Protein AF-A0A9X6BIX0-F1 (afdb_monomer_lite)

Radius of gyration: 17.44 Å; chains: 1; bounding box: 41×16×47 Å

Sequence (90 aa):
MAAAEKNIISKARASYASYTADDPAYLDDLEKDFAASANAWRTYRDTYCQAEPLVQGMSRNEQDALSTACKMSITRSRIAQLEQLAKSIP

Foldseek 3Di:
DDPLLVLLLVLCCVLVVVCCVVPVCVSVVVNVVSVVVVVVVVVVLQVVLQCQCVVVVDDPVCSVVSSVVSSVVVVVVVSVVSNVSSVPRD

InterPro domains:
  IPR009739 Lysozyme inhibitor LprI-like, N-terminal [PF07007] (14-82)

Secondary structure (DSSP, 8-state):
--HHHHHHHHHHHHHTGGGGGT-SSHHHHHHHHHHHHHHHHHHHHHHHHHHHHHHTT--TTTHHHHHHHHHHHHHHHHHHHHHHHHHH--

Organism: NCBI:txid487862

pLDDT: mean 89.79, std 8.16, range [66.62, 97.19]

Structure (mmCIF, N/CA/C/O backbone):
data_AF-A0A9X6BIX0-F1
#
_entry.id   AF-A0A9X6BIX0-F1
#
loop_
_atom_site.group_PDB
_atom_site.id
_atom_site.type_symbol
_atom_site.label_atom_id
_atom_site.label_alt_id
_atom_site.label_comp_id
_atom_site.label_asym_id
_atom_site.label_entity_id
_atom_site.label_seq_id
_atom_site.pdbx_PDB_ins_code
_atom_site.Cartn_x
_atom_site.Cartn_y
_atom_site.Cartn_z
_atom_site.occupancy
_atom_site.B_iso_or_equiv
_atom_site.auth_seq_id
_atom_site.auth_comp_id
_atom_site.auth_asym_id
_atom_site.auth_atom_id
_atom_site.pdbx_PDB_model_num
ATOM 1 N N . MET A 1 1 ? -1.515 8.951 -4.079 1.00 67.88 1 MET A N 1
ATOM 2 C CA . MET A 1 1 ? -0.350 8.088 -3.789 1.00 67.88 1 MET A CA 1
ATOM 3 C C . MET A 1 1 ? 0.533 8.776 -2.756 1.00 67.88 1 MET A C 1
ATOM 5 O O . MET A 1 1 ? 0.782 9.972 -2.906 1.00 67.88 1 MET A O 1
ATOM 9 N N . ALA A 1 2 ? 0.921 8.070 -1.695 1.00 84.12 2 ALA A N 1
ATOM 10 C CA . ALA A 1 2 ? 1.722 8.605 -0.590 1.00 84.12 2 ALA A CA 1
ATOM 11 C C . ALA A 1 2 ? 3.202 8.797 -0.984 1.00 84.12 2 ALA A C 1
ATOM 13 O O .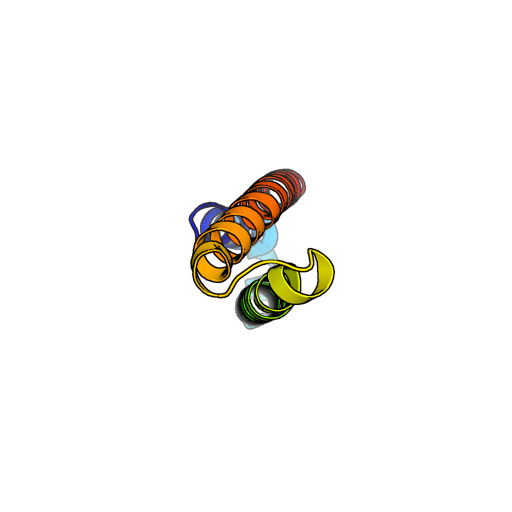 ALA A 1 2 ? 3.665 8.228 -1.970 1.00 84.12 2 ALA A O 1
ATOM 14 N N . ALA A 1 3 ? 3.963 9.584 -0.213 1.00 89.94 3 ALA A N 1
ATOM 15 C CA . ALA A 1 3 ? 5.370 9.877 -0.519 1.00 89.94 3 ALA A CA 1
ATOM 16 C C . ALA A 1 3 ? 6.257 8.615 -0.562 1.00 89.94 3 ALA A C 1
ATOM 18 O O . ALA A 1 3 ? 7.035 8.450 -1.499 1.00 89.94 3 ALA A O 1
ATOM 19 N N . ALA A 1 4 ? 6.093 7.695 0.397 1.00 92.06 4 ALA A N 1
ATOM 20 C CA . ALA A 1 4 ? 6.847 6.437 0.436 1.00 92.06 4 ALA A CA 1
ATOM 21 C C . ALA A 1 4 ? 6.564 5.535 -0.783 1.00 92.06 4 ALA A C 1
ATOM 23 O O . ALA A 1 4 ? 7.480 4.929 -1.329 1.00 92.06 4 ALA A O 1
ATOM 24 N N . GLU A 1 5 ? 5.316 5.503 -1.259 1.00 93.88 5 GLU A N 1
ATOM 25 C CA . GLU A 1 5 ? 4.913 4.760 -2.463 1.00 93.88 5 GLU A CA 1
ATOM 26 C C . GLU A 1 5 ? 5.573 5.337 -3.726 1.00 93.88 5 GLU A C 1
ATOM 28 O O . GLU A 1 5 ? 6.119 4.593 -4.535 1.00 93.88 5 GLU A O 1
ATOM 33 N N . LYS A 1 6 ? 5.600 6.672 -3.861 1.00 93.81 6 LYS A N 1
ATOM 34 C CA . LYS A 1 6 ? 6.286 7.347 -4.977 1.00 93.81 6 LYS A CA 1
ATOM 35 C C . LYS A 1 6 ? 7.792 7.076 -4.983 1.00 93.81 6 LYS A C 1
ATOM 37 O O . LYS A 1 6 ? 8.379 6.917 -6.048 1.00 93.81 6 LYS A O 1
ATOM 42 N N . ASN A 1 7 ? 8.415 7.022 -3.804 1.00 95.12 7 ASN A N 1
ATOM 43 C CA . ASN A 1 7 ? 9.838 6.709 -3.674 1.00 95.12 7 ASN A CA 1
ATOM 44 C C . ASN A 1 7 ? 10.156 5.290 -4.177 1.00 95.12 7 ASN A C 1
ATOM 46 O O . ASN A 1 7 ? 11.117 5.110 -4.917 1.00 95.12 7 ASN A O 1
ATOM 50 N N . ILE A 1 8 ? 9.321 4.302 -3.834 1.00 96.44 8 ILE A N 1
ATOM 51 C CA . ILE A 1 8 ? 9.455 2.917 -4.319 1.00 96.44 8 ILE A CA 1
ATOM 52 C C . ILE A 1 8 ? 9.406 2.870 -5.847 1.00 96.44 8 ILE A C 1
ATOM 54 O O . ILE A 1 8 ? 10.313 2.315 -6.457 1.00 96.44 8 ILE A O 1
ATOM 58 N N . ILE A 1 9 ? 8.391 3.488 -6.460 1.00 95.25 9 ILE A N 1
ATOM 59 C CA . ILE A 1 9 ? 8.235 3.505 -7.924 1.00 95.25 9 ILE A CA 1
ATOM 60 C C . ILE A 1 9 ? 9.436 4.176 -8.594 1.00 95.25 9 ILE A C 1
ATOM 62 O O . ILE A 1 9 ? 9.999 3.631 -9.539 1.00 95.25 9 ILE A O 1
ATOM 66 N N . SER A 1 10 ? 9.862 5.334 -8.083 1.00 94.88 10 SER A N 1
ATOM 67 C CA . SER A 1 10 ? 11.015 6.064 -8.620 1.00 94.88 10 SER A CA 1
ATOM 68 C C . SER A 1 10 ? 12.293 5.219 -8.582 1.00 94.88 10 SER A C 1
ATOM 70 O O . SER A 1 10 ? 12.988 5.095 -9.591 1.00 94.88 10 SER A O 1
ATOM 72 N N . LYS A 1 11 ? 12.569 4.572 -7.442 1.00 95.56 11 LYS A N 1
ATOM 73 C CA . LYS A 1 11 ? 13.712 3.666 -7.301 1.00 95.56 11 LYS A CA 1
ATOM 74 C C . LYS A 1 11 ? 13.615 2.470 -8.239 1.00 95.56 11 LYS A C 1
ATOM 76 O O . LYS A 1 11 ? 14.572 2.199 -8.946 1.00 95.56 11 LYS A O 1
ATOM 81 N N . ALA 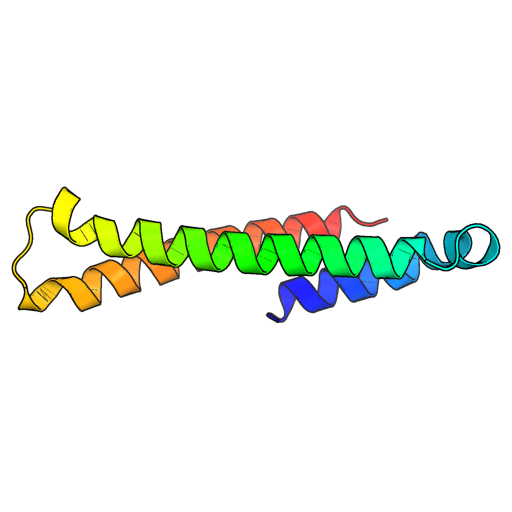A 1 12 ? 12.466 1.798 -8.292 1.00 94.38 12 ALA A N 1
ATOM 82 C CA . ALA A 1 12 ? 12.267 0.651 -9.173 1.00 94.38 12 ALA A CA 1
ATOM 83 C C . ALA A 1 12 ? 12.508 1.023 -10.644 1.00 94.38 12 ALA A C 1
ATOM 85 O O . ALA A 1 12 ? 13.215 0.308 -11.350 1.00 94.38 12 ALA A O 1
ATOM 86 N N . ARG A 1 13 ? 11.997 2.177 -11.094 1.00 93.94 13 ARG A N 1
ATOM 87 C CA . ARG A 1 13 ? 12.234 2.666 -12.459 1.00 93.94 13 ARG A CA 1
ATOM 88 C C . ARG A 1 13 ? 13.714 2.921 -12.740 1.00 93.94 13 ARG A C 1
ATOM 90 O O . ARG A 1 13 ? 14.166 2.612 -13.835 1.00 93.94 13 ARG A O 1
ATOM 97 N N . ALA A 1 14 ? 14.465 3.451 -11.776 1.00 94.06 14 ALA A N 1
ATOM 98 C CA . ALA A 1 14 ? 15.903 3.664 -11.929 1.00 94.06 14 ALA A CA 1
ATOM 99 C C . ALA A 1 14 ? 16.691 2.340 -11.945 1.00 94.06 14 ALA A C 1
ATOM 101 O O . ALA A 1 14 ? 17.489 2.113 -12.852 1.00 94.06 14 ALA A O 1
ATOM 102 N N . SER A 1 15 ? 16.446 1.454 -10.977 1.00 94.25 15 SER A N 1
ATOM 103 C CA . SER A 1 15 ? 17.215 0.215 -10.784 1.00 94.25 15 SER A CA 1
ATOM 104 C C . SER A 1 15 ? 16.939 -0.845 -11.849 1.00 94.25 15 SER A C 1
ATOM 106 O O . SER A 1 15 ? 17.792 -1.685 -12.126 1.00 94.25 15 SER A O 1
ATOM 108 N N . TYR A 1 16 ? 15.754 -0.816 -12.458 1.00 93.81 16 TYR A N 1
ATOM 109 C CA . TYR A 1 16 ? 15.301 -1.820 -13.421 1.00 93.81 16 TYR A CA 1
ATOM 110 C C . TYR A 1 16 ? 15.106 -1.239 -14.831 1.00 93.81 16 TYR A C 1
ATOM 112 O O . TYR A 1 16 ? 14.471 -1.867 -15.676 1.00 93.81 16 TYR A O 1
ATOM 120 N N . ALA A 1 17 ? 15.674 -0.060 -15.113 1.00 90.50 17 ALA A N 1
ATOM 121 C CA . ALA A 1 17 ? 15.573 0.595 -16.418 1.00 90.50 17 ALA A CA 1
ATOM 122 C C . ALA A 1 17 ? 16.062 -0.291 -17.578 1.00 90.50 17 ALA A C 1
ATOM 124 O O . ALA A 1 17 ? 15.527 -0.199 -18.680 1.00 90.50 17 ALA A O 1
ATOM 125 N N . SER A 1 18 ? 17.039 -1.175 -17.338 1.00 91.44 18 SER A N 1
ATOM 126 C CA . SER A 1 18 ? 17.594 -2.069 -18.364 1.00 91.44 18 SER A CA 1
ATOM 127 C C . SER A 1 18 ? 16.566 -3.028 -18.963 1.00 91.44 18 SER A C 1
ATOM 129 O O . SER A 1 18 ? 16.699 -3.384 -20.127 1.00 91.44 18 SER A O 1
ATOM 131 N N . TYR A 1 19 ? 15.528 -3.412 -18.213 1.00 90.25 19 TYR A N 1
ATOM 132 C CA . TYR A 1 19 ? 14.490 -4.314 -18.719 1.00 90.25 19 TYR A CA 1
ATOM 133 C C . TYR A 1 19 ? 13.601 -3.665 -19.782 1.00 90.25 19 TYR A C 1
ATOM 135 O O . TYR A 1 19 ? 13.017 -4.383 -20.579 1.00 90.25 19 TYR A O 1
ATOM 143 N N . THR A 1 20 ? 13.543 -2.330 -19.864 1.00 85.62 20 THR A N 1
ATOM 144 C CA . THR A 1 20 ? 12.692 -1.630 -20.848 1.00 85.62 20 THR A CA 1
ATOM 145 C C . THR A 1 20 ? 13.083 -1.880 -22.304 1.00 85.62 20 THR A C 1
ATOM 147 O O . THR A 1 20 ? 12.258 -1.676 -23.192 1.00 85.62 20 THR A O 1
ATOM 150 N N . ALA A 1 21 ? 14.320 -2.315 -22.560 1.00 86.50 21 ALA A N 1
ATOM 151 C CA . ALA A 1 21 ? 14.779 -2.652 -23.904 1.00 86.50 21 ALA A CA 1
ATOM 152 C C . ALA A 1 21 ? 14.172 -3.971 -24.412 1.00 86.50 21 ALA A C 1
ATOM 154 O O . ALA A 1 21 ? 13.820 -4.064 -25.587 1.00 86.50 21 ALA A O 1
ATOM 155 N N . ASP A 1 22 ? 14.027 -4.956 -23.522 1.00 90.44 22 ASP A N 1
ATOM 156 C CA . ASP A 1 22 ? 13.569 -6.309 -23.857 1.00 90.44 22 ASP A CA 1
ATOM 157 C C . ASP A 1 22 ? 12.082 -6.521 -23.522 1.00 90.44 22 ASP A C 1
ATOM 159 O O . ASP A 1 22 ? 11.390 -7.281 -24.198 1.00 90.44 22 ASP A O 1
ATOM 163 N N . ASP A 1 23 ? 11.580 -5.818 -22.506 1.00 91.00 23 ASP A N 1
ATOM 164 C CA . ASP A 1 23 ? 10.185 -5.808 -22.071 1.00 91.00 23 ASP A CA 1
ATOM 165 C C . ASP A 1 23 ? 9.746 -4.368 -21.726 1.00 91.00 23 ASP A C 1
ATOM 167 O O . ASP A 1 23 ? 9.859 -3.911 -20.581 1.00 91.00 23 ASP A O 1
ATOM 171 N N . PRO A 1 24 ? 9.248 -3.614 -22.724 1.00 85.62 24 PRO A N 1
ATOM 172 C CA . PRO A 1 24 ? 8.847 -2.222 -22.539 1.00 85.62 24 PRO A CA 1
ATOM 173 C C . PRO A 1 24 ? 7.680 -2.026 -21.563 1.00 85.62 24 PRO A C 1
ATOM 175 O O . PRO A 1 24 ? 7.538 -0.935 -21.012 1.00 85.62 24 PRO A O 1
ATOM 178 N N . ALA A 1 25 ? 6.841 -3.049 -21.357 1.00 93.00 25 ALA A N 1
ATOM 179 C CA . ALA A 1 25 ? 5.656 -2.966 -20.501 1.00 93.00 25 ALA A CA 1
ATOM 180 C C . ALA A 1 25 ? 5.953 -3.330 -19.040 1.00 93.00 25 ALA A C 1
ATOM 182 O O . ALA A 1 25 ? 5.246 -2.869 -18.145 1.00 93.00 25 ALA A O 1
ATOM 183 N N . TYR A 1 26 ? 7.025 -4.087 -18.785 1.00 91.44 26 TYR A N 1
ATOM 184 C CA . TYR A 1 26 ? 7.388 -4.613 -17.467 1.00 91.44 26 TYR A CA 1
ATOM 185 C C . TYR A 1 26 ? 7.271 -3.601 -16.319 1.00 91.44 26 TYR A C 1
ATOM 187 O O . TYR A 1 26 ? 6.618 -3.858 -15.308 1.00 91.44 26 TYR A O 1
ATOM 195 N N . LEU A 1 27 ? 7.897 -2.427 -16.460 1.00 92.31 27 LEU A N 1
ATOM 196 C CA . LEU A 1 27 ? 7.897 -1.414 -15.400 1.00 92.31 27 LEU A CA 1
ATOM 197 C C . LEU A 1 27 ? 6.519 -0.790 -15.172 1.00 92.31 27 LEU A C 1
ATOM 199 O O . LEU A 1 27 ? 6.176 -0.474 -14.031 1.00 92.31 27 LEU A O 1
ATOM 203 N N . ASP A 1 28 ? 5.745 -0.608 -16.239 1.00 93.81 28 ASP A N 1
ATOM 204 C CA . ASP A 1 28 ? 4.408 -0.028 -16.156 1.00 93.81 28 ASP A CA 1
ATOM 205 C C . ASP A 1 28 ? 3.420 -1.025 -15.530 1.00 93.81 28 ASP A C 1
ATOM 207 O O . ASP A 1 28 ? 2.603 -0.634 -14.690 1.00 93.81 28 ASP A O 1
ATOM 211 N N . ASP A 1 29 ? 3.545 -2.316 -15.851 1.00 94.94 29 ASP A N 1
ATOM 212 C CA . ASP A 1 29 ? 2.756 -3.386 -15.238 1.00 94.94 29 ASP A CA 1
ATOM 213 C C . ASP A 1 29 ? 3.078 -3.539 -13.744 1.00 94.94 29 ASP A C 1
ATOM 215 O O . ASP A 1 29 ? 2.165 -3.573 -12.914 1.00 94.94 29 ASP A O 1
ATOM 219 N N . LEU A 1 30 ? 4.360 -3.512 -13.360 1.00 93.75 30 LEU A N 1
ATOM 220 C CA . LEU A 1 30 ? 4.753 -3.526 -11.947 1.00 93.75 30 LEU A CA 1
ATOM 221 C C . LEU A 1 3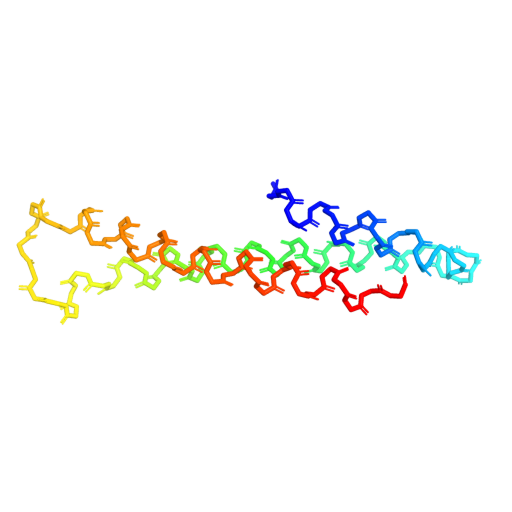0 ? 4.233 -2.306 -11.175 1.00 93.75 30 LEU A C 1
ATOM 223 O O . LEU A 1 30 ? 3.790 -2.435 -10.029 1.00 93.75 30 LEU A O 1
ATOM 227 N N . GLU A 1 31 ? 4.274 -1.115 -11.777 1.00 94.94 31 GLU A N 1
ATOM 228 C CA . GLU A 1 31 ? 3.722 0.092 -11.159 1.00 94.94 31 GLU A CA 1
ATOM 229 C C . GLU A 1 31 ? 2.202 -0.020 -10.979 1.00 94.94 31 GLU A C 1
ATOM 231 O O . GLU A 1 31 ? 1.672 0.334 -9.918 1.00 94.94 31 GLU A O 1
ATOM 236 N N . LYS A 1 32 ? 1.500 -0.559 -11.980 1.00 96.06 32 LYS A N 1
ATOM 237 C CA . LYS A 1 32 ? 0.057 -0.802 -11.928 1.00 96.06 32 LYS A CA 1
ATOM 238 C C . LYS A 1 32 ? -0.309 -1.787 -10.820 1.00 96.06 32 LYS A C 1
ATOM 240 O O . LYS A 1 32 ? -1.216 -1.497 -10.033 1.00 96.06 32 LYS A O 1
ATOM 245 N N . ASP A 1 33 ? 0.411 -2.897 -10.706 1.00 95.75 33 ASP A N 1
ATOM 246 C CA . ASP A 1 33 ? 0.194 -3.897 -9.658 1.00 95.75 33 ASP A CA 1
ATOM 247 C C . ASP A 1 33 ? 0.487 -3.329 -8.266 1.00 95.75 33 ASP A C 1
ATOM 249 O O . ASP A 1 33 ? -0.283 -3.529 -7.318 1.00 95.75 33 ASP A O 1
ATOM 253 N N . PHE A 1 34 ? 1.551 -2.534 -8.134 1.00 95.81 34 PHE A N 1
ATOM 254 C CA . PHE A 1 34 ? 1.868 -1.852 -6.884 1.00 95.81 34 PHE A CA 1
ATOM 255 C C . PHE A 1 34 ? 0.779 -0.841 -6.489 1.00 95.81 34 PHE A C 1
ATOM 257 O O . PHE A 1 34 ? 0.364 -0.789 -5.326 1.00 95.81 34 PHE A O 1
ATOM 264 N N . ALA A 1 35 ? 0.253 -0.073 -7.447 1.00 95.31 35 ALA A N 1
ATOM 265 C CA . ALA A 1 35 ? -0.849 0.855 -7.214 1.00 95.31 35 ALA A CA 1
ATOM 266 C C . ALA A 1 35 ? -2.148 0.129 -6.820 1.00 95.31 35 ALA A C 1
ATOM 268 O O . ALA A 1 35 ? -2.842 0.565 -5.893 1.00 95.31 35 ALA A O 1
ATOM 269 N N . ALA A 1 36 ? -2.461 -0.995 -7.473 1.00 96.75 36 ALA A N 1
ATOM 270 C CA . ALA A 1 36 ? -3.602 -1.841 -7.130 1.00 96.75 36 ALA A CA 1
ATOM 271 C C . ALA A 1 36 ? -3.476 -2.398 -5.702 1.00 96.75 36 ALA A C 1
ATOM 273 O O . ALA A 1 36 ? -4.412 -2.282 -4.907 1.00 96.75 36 ALA A O 1
ATOM 274 N N . SER A 1 37 ? -2.293 -2.898 -5.336 1.00 95.88 37 SER A N 1
ATOM 275 C CA . SER A 1 37 ? -1.976 -3.361 -3.980 1.00 95.88 37 SER A CA 1
ATOM 276 C C . SER A 1 37 ? -2.130 -2.250 -2.934 1.00 95.88 37 SER A C 1
ATOM 278 O O . SER A 1 37 ? -2.752 -2.448 -1.886 1.00 95.88 37 SER A O 1
ATOM 280 N N . ALA A 1 38 ? -1.645 -1.038 -3.226 1.00 95.38 38 ALA A N 1
ATOM 281 C CA . ALA A 1 38 ? -1.802 0.112 -2.337 1.00 95.38 38 ALA A CA 1
ATOM 282 C C . ALA A 1 38 ? -3.278 0.485 -2.113 1.00 95.38 38 ALA A C 1
ATOM 284 O O . ALA A 1 38 ? -3.666 0.843 -0.998 1.00 95.38 38 ALA A O 1
ATOM 285 N N . ASN A 1 39 ? -4.115 0.389 -3.148 1.00 95.69 39 ASN A N 1
ATOM 286 C CA . ASN A 1 39 ? -5.554 0.620 -3.029 1.00 95.69 39 ASN A CA 1
ATOM 287 C C . ASN A 1 39 ? -6.244 -0.472 -2.205 1.00 95.69 39 ASN A C 1
ATOM 289 O O . ASN A 1 39 ? -6.975 -0.140 -1.274 1.00 95.69 39 ASN A O 1
ATOM 293 N N . ALA A 1 40 ? -5.950 -1.747 -2.475 1.00 97.19 40 ALA A N 1
ATOM 294 C CA . ALA A 1 40 ? -6.485 -2.868 -1.705 1.00 97.19 40 ALA A CA 1
ATOM 295 C C . ALA A 1 40 ? -6.139 -2.752 -0.211 1.00 97.19 40 ALA A C 1
ATOM 297 O O . ALA A 1 40 ? -6.993 -2.961 0.651 1.00 97.19 40 ALA A O 1
ATOM 298 N N . TRP A 1 41 ? -4.913 -2.327 0.109 1.00 96.56 41 TRP A N 1
ATOM 299 C CA . TRP A 1 41 ? -4.508 -2.072 1.490 1.00 96.56 41 TRP A CA 1
ATOM 300 C C . TRP A 1 41 ? -5.323 -0.950 2.155 1.00 96.56 41 TRP A C 1
ATOM 302 O O . TRP A 1 41 ? -5.706 -1.089 3.317 1.00 96.56 41 TRP A O 1
ATOM 312 N N . ARG A 1 42 ? -5.621 0.153 1.446 1.00 95.81 42 ARG A N 1
ATOM 313 C CA . ARG A 1 42 ? -6.464 1.237 1.993 1.00 95.81 42 ARG A CA 1
ATOM 314 C C . ARG A 1 42 ? -7.871 0.737 2.303 1.00 95.81 42 ARG A C 1
ATOM 316 O O . ARG A 1 42 ? -8.370 1.022 3.388 1.00 95.81 42 ARG A O 1
ATOM 323 N N . THR A 1 43 ? -8.462 -0.042 1.395 1.00 96.38 43 THR A N 1
ATOM 324 C CA . THR A 1 43 ? -9.767 -0.680 1.609 1.00 96.38 43 THR A CA 1
ATOM 325 C C . THR A 1 43 ? -9.737 -1.585 2.836 1.00 96.38 43 THR A C 1
ATOM 327 O O . THR A 1 43 ? -10.567 -1.420 3.724 1.00 96.38 43 THR A O 1
ATOM 330 N N . TYR A 1 44 ? -8.736 -2.466 2.943 1.00 95.38 44 TYR A N 1
ATOM 331 C CA . TYR A 1 44 ? -8.555 -3.318 4.119 1.00 95.38 44 TYR A CA 1
ATOM 332 C C . TYR A 1 44 ? -8.464 -2.501 5.412 1.00 95.38 44 TYR A C 1
ATOM 334 O O . TYR A 1 44 ? 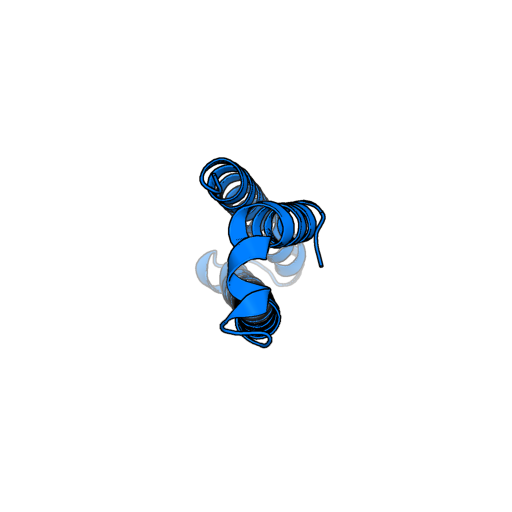-9.199 -2.776 6.355 1.00 95.38 44 TYR A O 1
ATOM 342 N N . ARG A 1 45 ? -7.602 -1.475 5.458 1.00 95.69 45 ARG A N 1
ATOM 343 C CA . ARG A 1 45 ? -7.431 -0.610 6.635 1.00 95.69 45 ARG A CA 1
ATOM 344 C C . ARG A 1 45 ? -8.759 0.011 7.055 1.00 95.69 45 ARG A C 1
ATOM 346 O O . ARG A 1 45 ? -9.074 0.038 8.241 1.00 95.69 45 ARG A O 1
ATOM 353 N N . ASP A 1 46 ? -9.505 0.548 6.096 1.00 93.94 46 ASP A N 1
ATOM 354 C CA . ASP A 1 46 ? -10.741 1.258 6.395 1.00 93.94 46 ASP A CA 1
ATOM 355 C C . ASP A 1 46 ? -11.828 0.305 6.899 1.00 93.94 46 ASP A C 1
ATOM 357 O O . ASP A 1 46 ? -12.444 0.610 7.919 1.00 93.94 46 ASP A O 1
ATOM 361 N N . THR A 1 47 ? -11.993 -0.867 6.279 1.00 92.19 47 THR A N 1
ATOM 362 C CA . THR A 1 47 ? -12.936 -1.898 6.742 1.00 92.19 47 THR A CA 1
ATOM 363 C C . THR A 1 47 ? -12.533 -2.482 8.096 1.00 92.19 47 THR A C 1
ATOM 365 O O . THR A 1 47 ? -13.375 -2.606 8.981 1.00 92.19 47 THR A O 1
ATOM 368 N N . TYR A 1 48 ? -11.248 -2.791 8.292 1.00 91.06 48 TYR A N 1
ATOM 369 C CA . TYR A 1 48 ? -10.727 -3.304 9.560 1.00 91.06 48 TYR A CA 1
ATOM 370 C C . TYR A 1 48 ? -10.995 -2.313 10.699 1.00 91.06 48 TYR A C 1
ATOM 372 O O . TYR A 1 48 ? -11.586 -2.668 11.714 1.00 91.06 48 TYR A O 1
ATOM 380 N N . CYS A 1 49 ? -10.643 -1.040 10.507 1.00 91.38 49 CYS A N 1
ATOM 381 C CA . CYS A 1 49 ? -10.808 -0.036 11.555 1.00 91.38 49 CYS A CA 1
ATOM 382 C C . CYS A 1 49 ? -12.263 0.375 11.802 1.00 91.38 49 CYS A C 1
ATOM 384 O O . CYS A 1 49 ? -12.560 0.867 12.884 1.00 91.38 49 CYS A O 1
ATOM 386 N N . GLN A 1 50 ? -13.169 0.174 10.842 1.00 88.12 50 GLN A N 1
ATOM 387 C CA . GLN A 1 50 ? -14.610 0.337 11.069 1.00 88.12 50 GLN A CA 1
ATOM 388 C C . GLN A 1 50 ? -15.191 -0.748 11.984 1.00 88.12 50 GLN A C 1
ATOM 390 O O . GLN A 1 50 ? -16.199 -0.502 12.641 1.00 88.12 50 GLN A O 1
ATOM 395 N N . ALA A 1 51 ? -14.572 -1.930 12.043 1.00 85.75 51 ALA A N 1
ATOM 396 C CA . ALA A 1 51 ? -14.985 -3.001 12.946 1.00 85.75 51 ALA A CA 1
ATOM 397 C C . ALA A 1 51 ? -14.447 -2.820 14.379 1.00 85.75 51 ALA A C 1
ATOM 399 O O . ALA A 1 51 ? -14.994 -3.403 15.313 1.00 85.75 51 ALA A O 1
ATOM 400 N N . GLU A 1 52 ? -13.417 -1.989 14.574 1.00 81.25 52 GLU A N 1
ATOM 401 C CA . GLU A 1 52 ? -12.764 -1.766 15.873 1.00 81.25 52 GLU A CA 1
ATOM 402 C C . GLU A 1 52 ? -13.746 -1.384 17.002 1.00 81.25 52 GLU A C 1
ATOM 404 O O . GLU A 1 52 ? -13.680 -1.989 18.076 1.00 81.25 52 GLU A O 1
ATOM 409 N N . PRO A 1 53 ? -14.711 -0.460 16.805 1.00 80.75 53 PRO A N 1
ATOM 410 C CA . PRO A 1 53 ? -15.617 -0.076 17.885 1.00 80.75 53 PRO A CA 1
ATOM 411 C C . PRO A 1 53 ? -16.569 -1.198 18.320 1.00 80.75 53 PRO A C 1
ATOM 413 O O . PRO A 1 53 ? -16.975 -1.230 19.482 1.00 80.75 53 PRO A O 1
ATOM 416 N N . LEU A 1 54 ? -16.907 -2.123 17.409 1.00 79.06 54 LEU A N 1
ATOM 417 C CA . LEU A 1 54 ? -17.707 -3.308 17.732 1.00 79.06 54 LEU A CA 1
ATOM 418 C C . LEU A 1 54 ? -16.934 -4.239 18.672 1.00 79.06 54 LEU A C 1
ATOM 420 O O . LEU A 1 54 ? -17.494 -4.717 19.653 1.00 79.06 54 LEU A O 1
ATOM 424 N N . VAL A 1 55 ? -15.648 -4.470 18.391 1.00 77.06 55 VAL A N 1
ATOM 425 C CA . VAL A 1 55 ? -14.78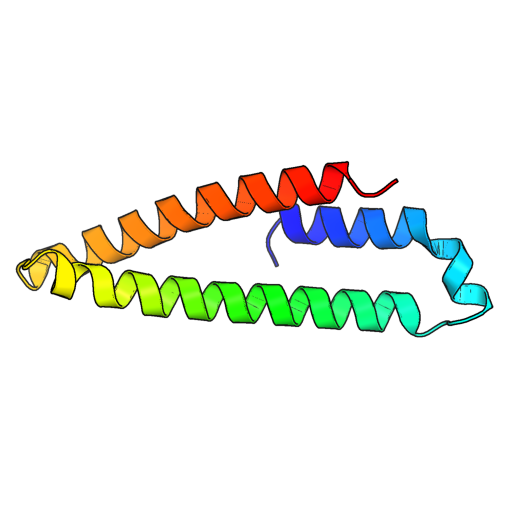4 -5.352 19.193 1.00 77.06 55 VAL A CA 1
ATOM 426 C C . VAL A 1 55 ? -14.505 -4.759 20.576 1.00 77.06 55 VAL A C 1
ATOM 428 O O . VAL A 1 55 ? -14.429 -5.499 21.553 1.00 77.06 55 VAL A O 1
ATOM 431 N N . GLN A 1 56 ? -14.396 -3.432 20.680 1.00 76.19 56 GLN A N 1
ATOM 432 C CA . GLN A 1 56 ? -14.126 -2.751 21.951 1.00 76.19 56 GLN A CA 1
ATOM 433 C C . GLN A 1 56 ? -15.383 -2.426 22.785 1.00 76.19 56 GLN A C 1
ATOM 435 O O . GLN A 1 56 ? -15.251 -1.930 23.900 1.00 76.19 56 GLN A O 1
ATOM 440 N N . GLY A 1 57 ? -16.596 -2.709 22.288 1.00 69.38 57 GLY A N 1
ATOM 441 C CA . GLY A 1 57 ? -17.842 -2.553 23.055 1.00 69.38 57 GLY A CA 1
ATOM 442 C C . GLY A 1 57 ? -18.194 -1.105 23.427 1.00 69.38 57 GLY A C 1
ATOM 443 O O . GLY A 1 57 ? -18.682 -0.858 24.528 1.00 69.38 57 GLY A O 1
ATOM 444 N N . MET A 1 58 ? -17.933 -0.143 22.535 1.00 66.75 58 MET A N 1
ATOM 445 C CA . MET A 1 58 ? -18.005 1.297 22.839 1.00 66.75 58 MET A CA 1
ATOM 446 C C . MET A 1 58 ? -19.295 1.998 22.384 1.00 66.75 58 MET A C 1
ATOM 448 O O . MET A 1 58 ? -19.993 1.568 21.459 1.00 66.75 58 MET A O 1
ATOM 452 N N . SER A 1 59 ? -19.589 3.134 23.029 1.00 67.31 59 SER A N 1
ATOM 453 C CA . SER A 1 59 ? -20.737 3.983 22.704 1.00 67.31 59 SER A CA 1
ATOM 454 C C . SER A 1 59 ? -20.588 4.637 21.324 1.00 67.31 59 SER A C 1
ATOM 456 O O . SER A 1 59 ? -19.479 4.884 20.849 1.00 67.31 59 SER A O 1
ATOM 458 N N . ARG A 1 60 ? -21.713 4.970 20.670 1.00 66.62 60 ARG A N 1
ATOM 459 C CA . ARG A 1 60 ? -21.731 5.575 19.321 1.00 66.62 60 ARG A CA 1
ATOM 460 C C . ARG A 1 60 ? -20.909 6.865 19.210 1.00 66.62 60 ARG A C 1
ATOM 462 O O . ARG A 1 60 ? -20.370 7.146 18.147 1.00 66.62 60 ARG A O 1
ATOM 469 N N . ASN A 1 61 ? -20.779 7.603 20.309 1.00 70.69 61 ASN A N 1
ATOM 470 C CA . ASN A 1 61 ? -20.091 8.892 20.354 1.00 70.69 61 ASN A CA 1
ATOM 471 C C . ASN A 1 61 ? -18.557 8.763 20.324 1.00 70.69 61 ASN A C 1
ATOM 473 O O . ASN A 1 61 ? -17.871 9.742 20.048 1.00 70.69 61 ASN A O 1
ATOM 477 N N . GLU A 1 62 ? -18.013 7.571 20.583 1.00 71.56 62 GLU A N 1
ATOM 478 C CA . GLU A 1 62 ? -16.565 7.325 20.666 1.00 71.56 62 GLU A CA 1
ATOM 479 C C . GLU A 1 62 ? -16.031 6.511 19.470 1.00 71.56 62 GLU A C 1
ATOM 481 O O . GLU A 1 62 ? -14.820 6.335 19.309 1.00 71.56 62 GLU A O 1
ATOM 486 N N . GLN A 1 63 ? -16.929 6.039 18.595 1.00 73.12 63 GLN A N 1
ATOM 487 C CA . GLN A 1 63 ? -16.605 5.159 17.463 1.00 73.12 63 GLN A CA 1
ATOM 488 C C . GLN A 1 63 ? -15.663 5.818 16.449 1.00 73.12 63 GLN A C 1
ATOM 490 O O . GLN A 1 63 ? -14.741 5.169 15.943 1.00 73.12 63 GLN A O 1
ATOM 495 N N . ASP A 1 64 ? -15.856 7.111 16.179 1.00 76.69 64 ASP A N 1
ATOM 496 C CA . ASP A 1 64 ? -15.044 7.857 15.213 1.00 76.69 64 ASP A CA 1
ATOM 497 C C . ASP A 1 64 ? -13.605 8.052 15.707 1.00 76.69 64 ASP A C 1
ATOM 499 O O . ASP A 1 64 ? -12.651 7.943 14.927 1.00 76.69 64 ASP A O 1
ATOM 503 N N . ALA A 1 65 ? -13.432 8.277 17.015 1.00 80.56 65 ALA A N 1
ATOM 504 C CA . ALA A 1 65 ? -12.121 8.436 17.635 1.00 80.56 65 ALA A CA 1
ATOM 505 C C . ALA A 1 65 ? -11.312 7.130 17.568 1.00 80.56 65 ALA A C 1
ATOM 507 O O . ALA A 1 65 ? -10.150 7.155 17.154 1.00 80.56 65 ALA A O 1
ATOM 508 N N . LEU A 1 66 ? -11.931 5.983 17.877 1.00 79.50 66 LEU A N 1
ATOM 509 C CA . LEU A 1 66 ? -11.282 4.671 17.763 1.00 79.50 66 LEU A CA 1
ATOM 510 C C . LEU A 1 66 ? -10.941 4.305 16.321 1.00 79.50 66 LEU A C 1
ATOM 512 O O . LEU A 1 66 ? -9.811 3.908 16.034 1.00 79.50 66 LEU A O 1
ATOM 516 N N . SER A 1 67 ? -11.892 4.479 15.402 1.00 85.50 67 SER A N 1
ATOM 517 C CA . SER A 1 67 ? -11.674 4.181 13.984 1.00 85.50 67 SER A CA 1
ATOM 518 C C . SER A 1 67 ? -10.512 5.009 13.429 1.00 85.50 67 SER A C 1
ATOM 520 O O . SER A 1 67 ? -9.677 4.509 12.672 1.00 85.50 67 SER A O 1
ATOM 522 N N . THR A 1 68 ? -10.409 6.274 13.843 1.00 88.44 68 THR A N 1
ATOM 523 C CA . THR A 1 68 ? -9.305 7.166 13.468 1.00 88.44 68 THR A CA 1
ATOM 524 C C . THR A 1 68 ? -7.982 6.729 14.095 1.00 88.44 68 THR A C 1
ATOM 526 O O . THR A 1 68 ? -6.979 6.624 13.383 1.00 88.44 68 THR A O 1
ATOM 529 N N . ALA A 1 69 ? -7.965 6.413 15.392 1.00 89.56 69 ALA A N 1
ATOM 530 C CA . ALA A 1 69 ? -6.770 5.939 16.088 1.00 89.56 69 ALA A CA 1
ATOM 531 C C . ALA A 1 69 ? -6.227 4.634 15.476 1.00 89.56 69 ALA A C 1
ATOM 533 O O . ALA A 1 69 ? -5.026 4.526 15.205 1.00 89.56 69 ALA A O 1
ATOM 534 N N . CYS A 1 70 ? -7.112 3.685 15.157 1.00 91.50 70 CYS A N 1
ATOM 535 C CA . CYS A 1 70 ? -6.778 2.458 14.437 1.00 91.50 70 CYS A CA 1
ATOM 536 C C . CYS A 1 70 ? -6.142 2.766 13.073 1.00 91.50 70 CYS A C 1
ATOM 538 O O . CYS A 1 70 ? -5.039 2.293 12.775 1.00 91.50 70 CYS A O 1
ATOM 540 N N . LYS A 1 71 ? -6.777 3.629 12.262 1.00 94.38 71 LYS A N 1
ATOM 541 C CA . LYS A 1 71 ? -6.258 4.007 10.936 1.00 94.38 71 LYS A CA 1
ATOM 542 C C . LYS A 1 71 ? -4.869 4.623 11.038 1.00 94.38 71 LYS A C 1
ATOM 544 O O . LYS A 1 71 ? -4.004 4.293 10.225 1.00 94.38 71 LYS A O 1
ATOM 549 N N . MET A 1 72 ? -4.636 5.489 12.025 1.00 92.81 72 MET A N 1
ATOM 550 C CA . MET A 1 72 ? -3.327 6.102 12.267 1.00 92.81 72 MET A CA 1
ATOM 551 C C . MET A 1 72 ? -2.268 5.059 12.634 1.00 92.81 72 MET A C 1
ATOM 553 O O . MET A 1 72 ? -1.183 5.077 12.051 1.00 92.81 72 MET A O 1
ATOM 557 N N . SER A 1 73 ? -2.581 4.141 13.553 1.00 93.00 73 SER A N 1
ATOM 558 C CA . SER A 1 73 ? -1.663 3.082 13.992 1.00 93.00 73 SER A CA 1
ATOM 559 C C . SER A 1 73 ? -1.224 2.188 12.825 1.00 93.00 73 SER A C 1
ATOM 561 O O . SER A 1 73 ? -0.031 2.070 12.528 1.00 93.00 73 SER A O 1
ATOM 563 N N . ILE A 1 74 ? -2.190 1.650 12.075 1.00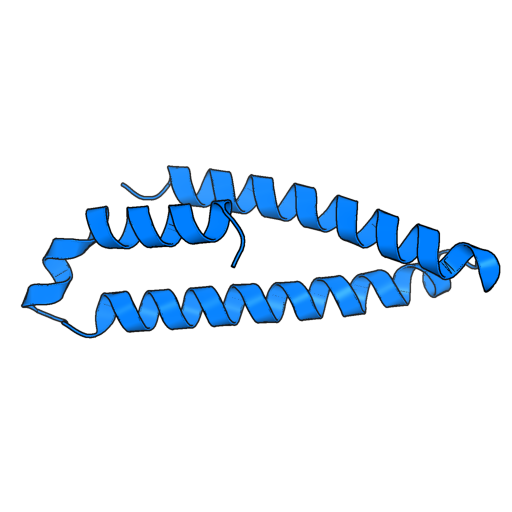 94.62 74 ILE A N 1
ATOM 564 C CA . ILE A 1 74 ? -1.920 0.756 10.940 1.00 94.62 74 ILE A CA 1
ATOM 565 C C . ILE A 1 74 ? -1.203 1.503 9.808 1.00 94.62 74 ILE A C 1
ATOM 567 O O . ILE A 1 74 ? -0.290 0.960 9.185 1.00 94.62 74 ILE A O 1
ATOM 571 N N . THR A 1 75 ? -1.554 2.770 9.561 1.00 95.44 75 THR A N 1
ATOM 572 C CA . THR A 1 75 ? -0.873 3.584 8.542 1.00 95.44 75 THR A CA 1
ATOM 573 C C . THR A 1 75 ? 0.592 3.835 8.902 1.00 95.44 75 THR A C 1
ATOM 575 O O . THR A 1 75 ? 1.444 3.727 8.023 1.00 95.44 75 THR A O 1
ATOM 578 N N . ARG A 1 76 ? 0.923 4.102 10.175 1.00 95.00 76 ARG A N 1
ATOM 579 C CA . ARG A 1 76 ? 2.326 4.243 10.613 1.00 95.00 76 ARG A CA 1
ATOM 580 C C . ARG A 1 76 ? 3.122 2.961 10.380 1.00 95.00 76 ARG A C 1
ATOM 582 O O . ARG A 1 76 ? 4.216 3.026 9.827 1.00 95.00 76 ARG A O 1
ATOM 589 N N . SER A 1 77 ? 2.553 1.806 10.735 1.00 94.94 77 SER A N 1
ATOM 590 C CA . SER A 1 77 ? 3.187 0.506 10.471 1.00 94.94 77 SER A CA 1
ATOM 591 C C . SER A 1 77 ? 3.425 0.291 8.973 1.00 94.94 77 SER A C 1
ATOM 593 O O . SER A 1 77 ? 4.520 -0.094 8.561 1.00 94.94 77 SER A O 1
ATOM 595 N N . ARG A 1 78 ? 2.439 0.629 8.132 1.00 96.00 78 ARG A N 1
ATOM 596 C CA . ARG A 1 78 ? 2.576 0.517 6.677 1.00 96.00 78 ARG A CA 1
ATOM 597 C C . ARG A 1 78 ? 3.666 1.425 6.117 1.00 96.00 78 ARG A C 1
ATOM 599 O O . ARG A 1 78 ? 4.408 0.979 5.250 1.00 96.00 78 ARG A O 1
ATOM 606 N N . ILE A 1 79 ? 3.784 2.663 6.597 1.00 95.19 79 ILE A N 1
ATOM 607 C CA . ILE A 1 79 ? 4.849 3.580 6.161 1.00 95.19 79 ILE A CA 1
ATOM 608 C C . ILE A 1 79 ? 6.224 2.967 6.449 1.00 95.19 79 ILE A C 1
ATOM 610 O O . ILE A 1 79 ? 7.037 2.889 5.533 1.00 95.19 79 ILE A O 1
ATOM 614 N N . ALA A 1 80 ? 6.449 2.439 7.656 1.00 94.81 80 ALA A N 1
ATOM 615 C CA . ALA A 1 80 ? 7.715 1.791 8.005 1.00 94.81 80 ALA A CA 1
ATOM 616 C C . ALA A 1 80 ? 8.027 0.579 7.102 1.00 94.81 80 ALA A C 1
ATOM 618 O O . ALA A 1 80 ? 9.163 0.404 6.659 1.00 94.81 80 ALA A O 1
ATOM 619 N N . GLN A 1 81 ? 7.016 -0.232 6.769 1.00 95.25 81 GLN A N 1
ATOM 620 C CA . GLN A 1 81 ? 7.174 -1.346 5.824 1.00 95.25 81 GLN A CA 1
ATOM 621 C C . GLN A 1 81 ? 7.547 -0.864 4.415 1.00 95.25 81 GLN A C 1
ATOM 623 O O . GLN A 1 81 ? 8.430 -1.440 3.784 1.00 95.25 81 GLN A O 1
ATOM 628 N N . LEU A 1 82 ? 6.893 0.191 3.918 1.00 96.25 82 LEU A N 1
ATOM 629 C CA . LEU A 1 82 ? 7.181 0.766 2.601 1.00 96.25 82 LEU A CA 1
ATOM 630 C C . LEU A 1 82 ? 8.586 1.377 2.550 1.00 96.25 82 LEU A C 1
ATOM 632 O O . LEU A 1 82 ? 9.303 1.195 1.572 1.00 96.25 82 LEU A O 1
ATOM 636 N N . GLU A 1 83 ? 9.015 2.059 3.608 1.00 95.19 83 GLU A N 1
ATOM 637 C CA . GLU A 1 83 ? 10.378 2.585 3.710 1.00 95.19 83 GLU A CA 1
ATOM 638 C C . GLU A 1 83 ? 11.424 1.469 3.705 1.00 95.19 83 GLU A C 1
ATOM 640 O O . GLU A 1 83 ? 12.464 1.609 3.061 1.00 95.19 83 GLU A O 1
ATOM 645 N N . GLN A 1 84 ? 11.151 0.349 4.379 1.00 95.38 84 GLN A N 1
ATOM 646 C CA . GLN A 1 84 ? 12.038 -0.809 4.351 1.00 95.38 84 GLN A CA 1
ATOM 647 C C . GLN A 1 84 ? 12.083 -1.461 2.965 1.00 95.38 84 GLN A C 1
ATOM 649 O O . GLN A 1 84 ? 13.166 -1.775 2.478 1.00 95.38 84 GLN A O 1
ATOM 654 N N . LEU A 1 85 ? 10.934 -1.598 2.299 1.00 94.62 85 LEU A N 1
ATOM 655 C CA . LEU A 1 85 ? 10.860 -2.104 0.928 1.00 94.62 85 LEU A CA 1
ATOM 656 C C . LEU A 1 85 ? 11.627 -1.199 -0.050 1.00 94.62 85 LEU A C 1
ATOM 658 O O . LEU A 1 85 ? 12.359 -1.676 -0.908 1.00 94.62 85 LEU A O 1
ATOM 662 N N . ALA A 1 86 ? 11.538 0.121 0.118 1.00 95.00 86 ALA A N 1
ATOM 663 C CA . ALA A 1 86 ? 12.305 1.068 -0.688 1.00 95.00 86 ALA A CA 1
ATOM 664 C C . ALA A 1 86 ? 13.827 0.936 -0.485 1.00 95.00 86 ALA A C 1
ATOM 666 O O . ALA A 1 86 ? 14.598 1.339 -1.356 1.00 95.00 86 ALA A O 1
ATOM 667 N N . LYS A 1 87 ? 14.286 0.430 0.667 1.00 95.00 87 LYS A N 1
ATOM 668 C CA . LYS A 1 87 ? 15.711 0.171 0.939 1.00 95.00 87 LYS A CA 1
ATOM 669 C C . LYS A 1 87 ? 16.200 -1.150 0.350 1.00 95.00 87 LYS A C 1
ATOM 671 O O . LYS A 1 87 ? 17.400 -1.285 0.162 1.00 95.00 87 LYS A O 1
ATOM 676 N N . SER A 1 88 ? 15.308 -2.104 0.080 1.00 93.94 88 SER A N 1
ATOM 677 C CA . SER A 1 88 ? 15.675 -3.389 -0.528 1.00 93.94 88 SER A CA 1
ATOM 678 C C . SER A 1 88 ? 15.747 -3.352 -2.054 1.00 93.94 88 SER A C 1
ATOM 680 O O . SER A 1 88 ? 16.161 -4.338 -2.654 1.00 93.94 88 SER A O 1
ATOM 682 N N . ILE A 1 89 ? 15.324 -2.251 -2.683 1.00 93.50 89 ILE A N 1
ATOM 683 C CA . ILE A 1 89 ? 15.534 -2.036 -4.118 1.00 93.50 89 ILE A CA 1
ATOM 684 C C . ILE A 1 89 ? 17.028 -1.722 -4.334 1.00 93.50 89 ILE A C 1
ATOM 686 O O . ILE A 1 89 ? 17.509 -0.801 -3.664 1.00 93.50 89 ILE A O 1
ATOM 690 N N . PRO A 1 90 ? 17.733 -2.475 -5.206 1.00 88.06 90 PRO A N 1
ATOM 691 C CA . PRO A 1 90 ? 19.163 -2.307 -5.481 1.00 88.06 90 PRO A CA 1
ATOM 692 C C . PRO A 1 90 ? 19.555 -0.914 -5.972 1.00 88.06 90 PRO A C 1
ATOM 694 O O . PRO A 1 90 ? 18.729 -0.281 -6.668 1.00 88.06 90 PRO A O 1
#